Protein AF-A0A8J3RTS1-F1 (afdb_monomer)

Structure (mmCIF, N/CA/C/O backbone):
data_AF-A0A8J3RTS1-F1
#
_entry.id   AF-A0A8J3RTS1-F1
#
loop_
_atom_site.group_PDB
_atom_site.id
_atom_site.type_symbol
_atom_site.label_atom_id
_atom_site.label_alt_id
_atom_site.label_comp_id
_atom_site.label_asym_id
_atom_site.label_entity_id
_atom_site.label_seq_id
_atom_site.pdbx_PDB_ins_code
_atom_site.Cartn_x
_atom_site.Cartn_y
_atom_site.Cartn_z
_atom_site.occupancy
_atom_site.B_iso_or_equiv
_atom_site.auth_seq_id
_atom_site.auth_comp_id
_atom_site.auth_asym_id
_atom_site.auth_atom_id
_atom_site.pdbx_PDB_model_num
ATOM 1 N N . MET A 1 1 ? -6.092 27.401 19.564 1.00 33.25 1 MET A N 1
ATOM 2 C CA . MET A 1 1 ? -5.165 27.581 18.428 1.00 33.25 1 MET A CA 1
ATOM 3 C C . MET A 1 1 ? -5.858 27.002 17.216 1.00 33.25 1 MET A C 1
ATOM 5 O O . MET A 1 1 ? -5.943 25.790 17.083 1.00 33.25 1 MET A O 1
ATOM 9 N N . GLU A 1 2 ? -6.489 27.878 16.447 1.00 27.58 2 GLU A N 1
ATOM 10 C CA . GLU A 1 2 ? -7.369 27.547 15.330 1.00 27.58 2 GLU A CA 1
ATOM 11 C C . GLU A 1 2 ? -6.551 27.671 14.041 1.00 27.58 2 GLU A C 1
ATOM 13 O O . GLU A 1 2 ? -6.107 28.761 13.685 1.00 27.58 2 GLU A O 1
ATOM 18 N N . TRP A 1 3 ? -6.268 26.544 13.388 1.00 32.94 3 TRP A N 1
ATOM 19 C CA . TRP A 1 3 ? -5.575 26.524 12.102 1.00 32.94 3 TRP A CA 1
ATOM 20 C C . TRP A 1 3 ? -6.625 26.534 10.989 1.00 32.94 3 TRP A C 1
ATOM 22 O O . TRP A 1 3 ? -7.274 25.525 10.723 1.00 32.94 3 TRP A O 1
ATOM 32 N N . GLY A 1 4 ? -6.821 27.696 10.365 1.00 38.25 4 GLY A N 1
ATOM 33 C CA . GLY A 1 4 ? -7.716 27.861 9.223 1.00 38.25 4 GLY A CA 1
ATOM 34 C C . GLY A 1 4 ? -7.110 27.267 7.951 1.00 38.25 4 GLY A C 1
ATOM 35 O O . GLY A 1 4 ? -6.185 27.838 7.378 1.00 38.25 4 GLY A O 1
ATOM 36 N N . PHE A 1 5 ? -7.638 26.131 7.496 1.00 41.75 5 PHE A N 1
ATOM 37 C CA . PHE A 1 5 ? -7.307 25.561 6.189 1.00 41.75 5 PHE A CA 1
ATOM 38 C C . PHE A 1 5 ? -8.201 26.172 5.089 1.00 41.75 5 PHE A C 1
ATOM 40 O O . PHE A 1 5 ? -9.423 26.211 5.265 1.00 41.75 5 PHE A O 1
ATOM 47 N N . PRO A 1 6 ? -7.648 26.621 3.944 1.00 46.09 6 PRO A N 1
ATOM 48 C CA . PRO A 1 6 ? -8.452 27.093 2.815 1.00 46.09 6 PRO A CA 1
ATOM 49 C C . PRO A 1 6 ? -9.220 25.946 2.138 1.00 46.09 6 PRO A C 1
ATOM 51 O O . PRO A 1 6 ? -8.756 24.804 2.099 1.00 46.09 6 PRO A O 1
ATOM 54 N N . ARG A 1 7 ? -10.405 26.247 1.587 1.00 55.19 7 ARG A N 1
ATOM 55 C CA . ARG A 1 7 ? -11.270 25.273 0.895 1.00 55.19 7 ARG A CA 1
ATOM 56 C C . ARG A 1 7 ? -10.712 24.904 -0.488 1.00 55.19 7 ARG A C 1
ATOM 58 O O . ARG A 1 7 ? -10.002 25.678 -1.118 1.00 55.19 7 ARG A O 1
ATOM 65 N N . ARG A 1 8 ? -11.085 23.708 -0.967 1.00 51.12 8 ARG A N 1
ATOM 66 C CA . ARG A 1 8 ? -10.590 23.029 -2.188 1.00 51.12 8 ARG A CA 1
ATOM 67 C C . ARG A 1 8 ? -10.688 23.821 -3.506 1.00 51.12 8 ARG A C 1
ATOM 69 O O . ARG A 1 8 ? -10.071 23.406 -4.483 1.00 51.12 8 ARG A O 1
ATOM 76 N N . ASP A 1 9 ? -11.403 24.941 -3.550 1.00 44.66 9 ASP A N 1
ATOM 77 C CA . ASP A 1 9 ? -11.763 25.618 -4.803 1.00 44.66 9 ASP A CA 1
ATOM 78 C C . ASP A 1 9 ? -10.782 26.734 -5.211 1.00 44.66 9 ASP A C 1
ATOM 80 O O . ASP A 1 9 ? -10.784 27.181 -6.362 1.00 44.66 9 ASP A O 1
ATOM 84 N N . ASP A 1 10 ? -9.886 27.142 -4.307 1.00 49.25 10 ASP A N 1
ATOM 85 C CA . ASP A 1 10 ? -8.958 28.257 -4.546 1.00 49.25 10 ASP A CA 1
ATOM 86 C C . ASP A 1 10 ? -7.806 27.892 -5.496 1.00 49.25 10 ASP A C 1
ATOM 88 O O . ASP A 1 10 ? -7.238 28.755 -6.167 1.00 49.25 10 ASP A O 1
ATOM 92 N N . TRP A 1 11 ? -7.494 26.600 -5.646 1.00 47.56 11 TRP A N 1
ATOM 93 C CA . TRP A 1 11 ? -6.341 26.158 -6.438 1.00 47.56 11 TRP A CA 1
ATOM 94 C C . TRP A 1 11 ? -6.531 26.332 -7.957 1.00 47.56 11 TRP A C 1
ATOM 96 O O . TRP A 1 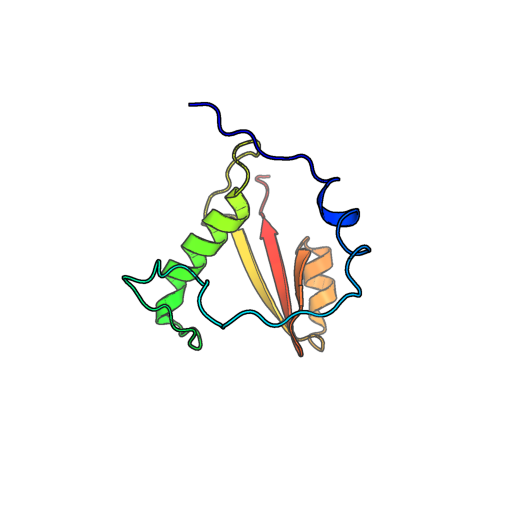11 ? -5.559 26.369 -8.712 1.00 47.56 11 TRP A O 1
ATOM 106 N N . CYS A 1 12 ? -7.777 26.458 -8.431 1.00 41.06 12 CYS A N 1
ATOM 107 C CA . CYS A 1 12 ? -8.085 26.440 -9.865 1.00 41.06 12 CYS A CA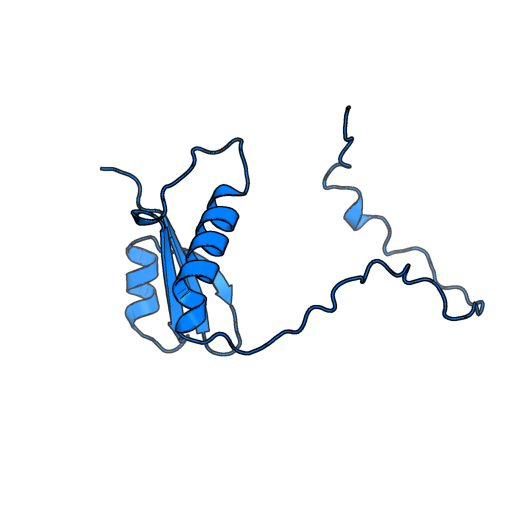 1
ATOM 108 C C . CYS A 1 12 ? -8.226 27.837 -10.505 1.00 41.06 12 CYS A C 1
ATOM 110 O O . CYS A 1 12 ? -8.250 27.944 -11.733 1.00 41.06 12 CYS A O 1
ATOM 112 N N . ARG A 1 13 ? -8.289 28.924 -9.718 1.00 41.78 13 ARG A N 1
ATOM 113 C CA . ARG A 1 13 ? -8.541 30.284 -10.245 1.00 41.78 13 ARG A CA 1
ATOM 114 C C . ARG A 1 13 ? -7.290 31.112 -10.540 1.00 41.78 13 ARG A C 1
ATOM 116 O O . ARG A 1 13 ? -7.377 32.052 -11.327 1.00 41.78 13 ARG A O 1
ATOM 123 N N . ASP A 1 14 ? -6.136 30.743 -9.992 1.00 43.19 14 ASP A N 1
ATOM 124 C CA . ASP A 1 14 ? -4.963 31.631 -9.973 1.00 43.19 14 ASP A CA 1
ATOM 125 C C . ASP A 1 14 ? -4.000 31.460 -11.169 1.00 43.19 14 ASP A C 1
ATOM 127 O O . ASP A 1 14 ? -3.093 32.255 -11.394 1.00 43.19 14 ASP A O 1
ATOM 131 N N . ARG A 1 15 ? -4.217 30.458 -12.035 1.00 42.53 15 ARG A N 1
ATOM 132 C CA . ARG A 1 15 ? -3.274 30.131 -13.129 1.00 42.53 15 ARG A CA 1
ATOM 133 C C . ARG A 1 15 ? -3.360 31.055 -14.360 1.00 42.53 15 ARG A C 1
ATOM 135 O O . ARG A 1 15 ? -2.566 30.904 -15.284 1.00 42.53 15 ARG A O 1
ATOM 142 N N . LYS A 1 16 ? -4.315 31.994 -14.438 1.00 38.94 16 LYS A N 1
ATOM 143 C CA . LYS A 1 16 ? -4.599 32.756 -15.681 1.00 38.94 16 LYS A CA 1
ATOM 144 C C . LYS A 1 16 ? -4.303 34.260 -15.669 1.00 38.94 16 LYS A C 1
ATOM 146 O O . LYS A 1 16 ? -4.702 34.953 -16.604 1.00 38.94 16 LYS A O 1
ATOM 151 N N . ARG A 1 17 ? -3.534 34.779 -14.712 1.00 42.31 17 ARG A N 1
ATOM 152 C CA . ARG A 1 17 ? -2.978 36.141 -14.801 1.00 42.31 17 ARG A CA 1
ATOM 153 C C . ARG A 1 17 ? -1.500 36.132 -14.456 1.00 42.31 17 ARG A C 1
ATOM 155 O O . ARG A 1 17 ? -1.168 36.199 -13.285 1.00 42.31 17 ARG A O 1
ATOM 162 N N . SER A 1 18 ? -0.642 36.068 -15.473 1.00 35.75 18 SER A N 1
ATOM 163 C CA . SER A 1 18 ? 0.643 36.790 -15.530 1.00 35.75 18 SER A CA 1
ATOM 164 C C . SER A 1 18 ? 1.384 36.429 -16.819 1.00 35.75 18 SER A C 1
ATOM 166 O O . SER A 1 18 ? 2.194 35.511 -16.866 1.00 35.75 18 SER A O 1
ATOM 168 N N . ARG A 1 19 ? 1.071 37.155 -17.897 1.00 39.59 19 ARG A N 1
ATOM 169 C CA . ARG A 1 19 ? 2.050 37.489 -18.936 1.00 39.59 19 ARG A CA 1
ATOM 170 C C . ARG A 1 19 ? 2.465 38.928 -18.646 1.00 39.59 19 ARG A C 1
ATOM 172 O O . ARG A 1 19 ? 1.596 39.797 -18.650 1.00 39.59 19 ARG A O 1
ATOM 179 N N . GLY A 1 20 ? 3.741 39.152 -18.359 1.00 34.88 20 GLY A N 1
ATOM 180 C CA . GLY A 1 20 ? 4.301 40.480 -18.121 1.00 34.88 20 GLY A CA 1
ATOM 181 C C . GLY A 1 20 ? 5.647 40.392 -17.412 1.00 34.88 20 GLY A C 1
ATOM 182 O O . GLY A 1 20 ? 5.703 39.972 -16.261 1.00 34.88 20 GLY A O 1
ATOM 183 N N . ASP A 1 21 ? 6.702 40.744 -18.137 1.00 45.66 21 ASP A N 1
ATOM 184 C CA . ASP A 1 21 ? 8.110 40.741 -17.741 1.00 45.66 21 ASP A CA 1
ATOM 185 C C . ASP A 1 21 ? 8.425 41.630 -16.528 1.00 45.66 21 ASP A C 1
ATOM 187 O O . ASP A 1 21 ? 7.899 42.736 -16.422 1.00 45.66 21 ASP A O 1
ATOM 191 N N . ALA A 1 22 ? 9.364 41.189 -15.684 1.00 38.72 22 ALA A N 1
ATOM 192 C CA . ALA A 1 22 ? 10.439 42.012 -15.107 1.00 38.72 22 ALA A CA 1
ATOM 193 C C . ALA A 1 22 ? 11.341 41.134 -14.224 1.00 38.72 22 ALA A C 1
ATOM 195 O O . ALA A 1 22 ? 10.864 40.375 -13.382 1.00 38.72 22 ALA A O 1
ATOM 196 N N . GLY A 1 23 ? 12.655 41.225 -14.429 1.00 44.06 23 GLY A N 1
ATOM 197 C CA . GLY A 1 23 ? 13.641 40.446 -13.691 1.00 44.06 23 GLY A CA 1
ATOM 198 C C . GLY A 1 23 ? 13.649 40.741 -12.190 1.00 44.06 23 GLY A C 1
ATOM 199 O O . GLY A 1 23 ? 13.695 41.893 -11.775 1.00 44.06 23 GLY A O 1
ATOM 200 N N . MET A 1 24 ? 13.700 39.680 -11.386 1.00 43.06 24 MET A N 1
ATOM 201 C CA . MET A 1 24 ? 14.199 39.728 -10.016 1.00 43.06 24 MET A CA 1
ATOM 202 C C . MET A 1 24 ? 14.881 38.398 -9.680 1.00 43.06 24 MET A C 1
ATOM 204 O O . MET A 1 24 ? 14.244 37.363 -9.513 1.00 43.06 24 MET A O 1
AT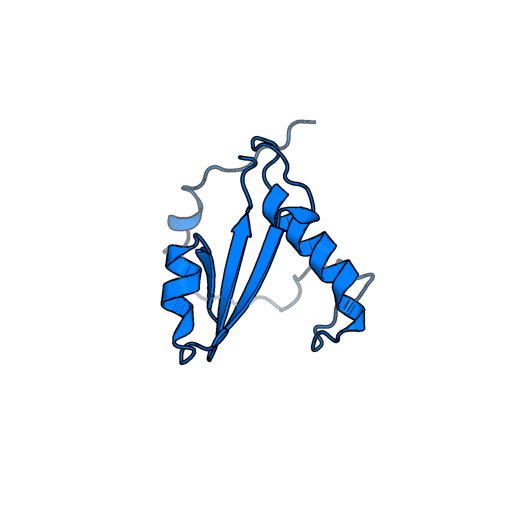OM 208 N N . THR A 1 25 ? 16.210 38.473 -9.676 1.00 42.75 25 THR A N 1
ATOM 209 C CA . THR A 1 25 ? 17.132 37.949 -8.661 1.00 42.75 25 THR A CA 1
ATOM 210 C C . THR A 1 25 ? 16.689 36.694 -7.908 1.00 42.75 25 THR A C 1
ATOM 212 O O . THR A 1 25 ? 15.816 36.726 -7.040 1.00 42.75 25 THR A O 1
ATOM 215 N N . GLY A 1 26 ? 17.370 35.588 -8.211 1.00 47.50 26 GLY A N 1
ATOM 216 C CA . GLY A 1 26 ? 17.255 34.340 -7.475 1.00 47.50 26 GLY A CA 1
ATOM 217 C C . GLY A 1 26 ? 17.758 34.497 -6.049 1.00 47.50 26 GLY A C 1
ATOM 218 O O . GLY A 1 26 ? 18.957 34.466 -5.830 1.00 47.50 26 GLY A O 1
ATOM 219 N N . ASP A 1 27 ? 16.837 34.658 -5.103 1.00 51.38 27 ASP A N 1
ATOM 220 C CA . ASP A 1 27 ? 17.052 34.316 -3.697 1.00 51.38 27 ASP A CA 1
ATOM 221 C C . ASP A 1 27 ? 15.713 34.324 -2.942 1.00 51.38 27 ASP A C 1
ATOM 223 O O . ASP A 1 27 ? 15.326 35.314 -2.313 1.00 51.38 27 ASP A O 1
ATOM 227 N N . ARG A 1 28 ? 14.918 33.250 -3.067 1.00 49.78 28 ARG A N 1
ATOM 228 C CA . ARG A 1 28 ? 13.767 33.044 -2.169 1.00 49.78 28 ARG A CA 1
ATOM 229 C C . ARG A 1 28 ? 13.246 31.605 -2.107 1.00 49.78 28 ARG A C 1
ATOM 231 O O . ARG A 1 28 ? 12.042 31.378 -2.140 1.00 49.78 28 ARG A O 1
ATOM 238 N N . ILE A 1 29 ? 14.129 30.623 -1.927 1.00 55.62 29 ILE A N 1
ATOM 239 C CA . ILE A 1 29 ? 13.726 29.407 -1.204 1.00 55.62 29 ILE A CA 1
ATOM 240 C C . ILE A 1 29 ? 14.348 29.511 0.179 1.00 55.62 29 ILE A C 1
ATOM 242 O O . ILE A 1 29 ? 15.542 29.302 0.375 1.00 55.62 29 ILE A O 1
ATOM 246 N N . ARG A 1 30 ? 13.515 29.928 1.136 1.00 53.84 30 ARG A N 1
ATOM 247 C CA . ARG A 1 30 ? 13.876 30.029 2.547 1.00 53.84 30 ARG A CA 1
ATOM 248 C C . ARG A 1 30 ? 14.388 28.667 3.014 1.00 53.84 30 ARG A C 1
ATOM 250 O O . ARG A 1 30 ? 13.657 27.683 3.039 1.00 53.84 30 ARG A O 1
ATOM 257 N N . ARG A 1 31 ? 15.666 28.665 3.374 1.00 52.47 31 ARG A N 1
ATOM 258 C CA . ARG A 1 31 ? 16.413 27.615 4.057 1.00 52.47 31 ARG A CA 1
ATOM 259 C C . ARG A 1 31 ? 15.656 27.167 5.316 1.00 52.47 31 ARG A C 1
ATOM 261 O O . ARG A 1 31 ? 15.693 27.848 6.333 1.00 52.47 31 ARG A O 1
ATOM 268 N N . MET A 1 32 ? 14.984 26.023 5.234 1.00 43.53 32 MET A N 1
ATOM 269 C CA . MET A 1 32 ? 14.655 25.153 6.369 1.00 43.53 32 MET A CA 1
ATOM 270 C C . MET A 1 32 ? 15.280 23.794 6.051 1.00 43.53 32 MET A C 1
ATOM 272 O O . MET A 1 32 ? 14.630 22.893 5.541 1.00 43.53 32 MET A O 1
ATOM 276 N N . SER A 1 33 ? 16.595 23.697 6.218 1.00 55.59 33 SER A N 1
ATOM 277 C CA . SER A 1 33 ? 17.352 22.466 5.989 1.00 55.59 33 SER A CA 1
ATOM 278 C C . SER A 1 33 ? 18.461 22.411 7.027 1.00 55.59 33 SER A C 1
ATOM 280 O O . SER A 1 33 ? 19.595 22.793 6.744 1.00 55.59 33 SER A O 1
ATOM 282 N N . GLU A 1 34 ? 18.129 21.946 8.227 1.00 60.66 34 GLU A N 1
ATOM 283 C CA . GLU A 1 34 ? 19.140 21.415 9.154 1.00 60.66 34 GLU A CA 1
ATOM 284 C C . GLU A 1 34 ? 19.298 19.890 9.026 1.00 60.66 34 GLU A C 1
ATOM 286 O O . GLU A 1 34 ? 20.137 19.292 9.685 1.00 60.66 34 GLU A O 1
ATOM 291 N N . GLY A 1 35 ? 18.587 19.259 8.087 1.00 58.19 35 GLY A N 1
ATOM 292 C CA . GLY A 1 35 ? 18.866 17.906 7.621 1.00 58.19 35 GLY A CA 1
ATOM 293 C C . GLY A 1 35 ? 18.585 17.825 6.128 1.00 58.19 35 GLY A C 1
ATOM 294 O O . GLY A 1 35 ? 17.451 18.030 5.700 1.00 58.19 35 GLY A O 1
ATOM 295 N N . GLY A 1 36 ? 19.615 17.576 5.322 1.00 78.69 36 GLY A N 1
ATOM 296 C CA . GLY A 1 36 ? 19.411 17.248 3.915 1.00 78.69 36 GLY A CA 1
ATOM 297 C C . GLY A 1 36 ? 18.726 15.886 3.814 1.00 78.69 36 GLY A C 1
ATOM 298 O O . GLY A 1 36 ? 19.173 14.929 4.441 1.00 78.69 36 GLY A O 1
ATOM 299 N N . TYR A 1 37 ? 17.647 15.790 3.043 1.00 83.75 37 TYR A N 1
ATOM 300 C CA . TYR A 1 37 ? 17.038 14.510 2.688 1.00 83.75 37 TYR A CA 1
ATOM 301 C C . TYR A 1 37 ? 17.656 14.010 1.379 1.00 83.75 37 TYR A C 1
ATOM 303 O O . TYR A 1 37 ? 17.856 14.784 0.441 1.00 83.75 37 TYR A O 1
ATOM 311 N N . SER A 1 38 ? 17.957 12.717 1.301 1.00 85.44 38 SER A N 1
ATOM 312 C CA . SER A 1 38 ? 18.368 12.060 0.061 1.00 85.44 38 SER A CA 1
ATOM 313 C C . SER A 1 38 ? 17.385 10.947 -0.279 1.00 85.44 38 SER A C 1
ATOM 315 O O . SER A 1 38 ? 16.895 10.232 0.594 1.00 85.44 38 SER A O 1
ATOM 317 N N . LEU A 1 39 ? 17.071 10.819 -1.568 1.00 87.31 39 LEU A N 1
ATOM 318 C CA . LEU A 1 39 ? 16.337 9.671 -2.081 1.00 87.31 39 LEU A CA 1
ATOM 319 C C . LEU A 1 39 ? 17.347 8.583 -2.437 1.00 87.31 39 LEU A C 1
ATOM 321 O O . LEU A 1 39 ? 18.346 8.846 -3.106 1.00 87.31 39 LEU A O 1
ATOM 325 N N . ARG A 1 40 ? 17.066 7.358 -2.005 1.00 92.69 40 ARG A N 1
ATOM 326 C CA . ARG A 1 40 ? 17.803 6.157 -2.393 1.00 92.69 40 ARG A CA 1
ATOM 327 C C . ARG A 1 40 ? 16.823 5.036 -2.695 1.00 92.69 40 ARG A C 1
ATOM 329 O O . ARG A 1 40 ? 15.656 5.106 -2.316 1.00 92.69 40 ARG A O 1
ATOM 336 N N . ILE A 1 41 ? 17.314 3.995 -3.354 1.00 91.94 41 ILE A N 1
ATOM 337 C CA . ILE A 1 41 ? 16.563 2.749 -3.488 1.00 91.94 41 ILE A CA 1
ATOM 338 C C . ILE A 1 41 ? 16.337 2.153 -2.092 1.00 91.94 41 ILE A C 1
ATOM 340 O O . ILE A 1 41 ? 17.245 2.155 -1.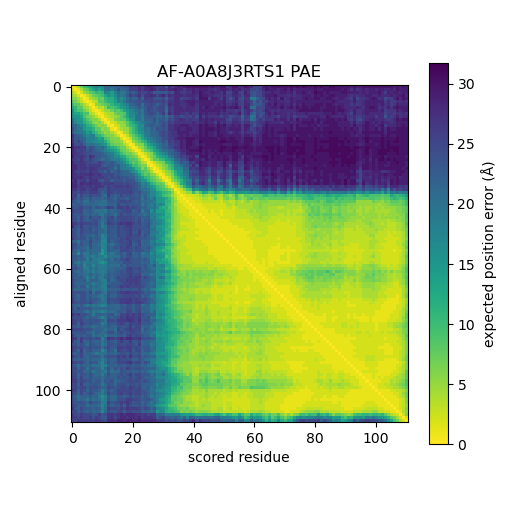252 1.00 91.94 41 ILE A O 1
ATOM 344 N N . ALA A 1 42 ? 15.113 1.685 -1.852 1.00 90.12 42 ALA A N 1
ATOM 345 C CA . ALA A 1 42 ? 14.764 0.958 -0.642 1.00 90.12 42 ALA A CA 1
ATOM 346 C C . ALA A 1 42 ? 15.400 -0.439 -0.662 1.00 90.12 42 ALA A C 1
ATOM 348 O O . ALA A 1 42 ? 15.409 -1.108 -1.698 1.00 90.12 42 ALA A O 1
ATOM 349 N N . THR A 1 43 ? 15.923 -0.878 0.475 1.00 94.06 43 THR A N 1
ATOM 350 C CA . THR A 1 43 ? 16.445 -2.232 0.684 1.00 94.06 43 THR A CA 1
ATOM 351 C C . THR A 1 43 ? 15.486 -3.024 1.573 1.00 94.06 43 THR A C 1
ATOM 353 O O . THR A 1 43 ? 14.510 -2.487 2.095 1.00 94.06 43 THR A O 1
ATOM 356 N N . ALA A 1 44 ? 15.753 -4.320 1.760 1.00 92.81 44 ALA A N 1
ATOM 357 C CA . ALA A 1 44 ? 14.973 -5.145 2.683 1.00 92.81 44 ALA A CA 1
ATOM 358 C C . ALA A 1 44 ? 15.032 -4.629 4.136 1.00 92.81 44 ALA A C 1
ATOM 360 O O . ALA A 1 44 ? 14.065 -4.793 4.873 1.00 92.81 44 ALA A O 1
ATOM 361 N N . ASP A 1 45 ? 16.118 -3.950 4.520 1.00 96.38 45 ASP A N 1
ATOM 362 C CA . ASP A 1 45 ? 16.286 -3.369 5.859 1.00 96.38 45 ASP A CA 1
ATOM 363 C C . ASP A 1 45 ? 15.282 -2.239 6.144 1.00 96.38 45 ASP A C 1
ATOM 365 O O . ASP A 1 45 ? 14.987 -1.942 7.299 1.00 96.38 45 ASP A O 1
ATOM 369 N N . ASP A 1 46 ? 14.712 -1.625 5.102 1.00 94.56 46 ASP A N 1
ATOM 370 C CA . ASP A 1 46 ? 13.705 -0.572 5.244 1.00 94.56 46 ASP A CA 1
ATOM 371 C C . ASP A 1 46 ? 12.300 -1.127 5.529 1.00 94.56 46 ASP A C 1
ATOM 373 O O . ASP A 1 46 ? 11.373 -0.346 5.741 1.00 94.56 46 ASP A O 1
ATOM 377 N N . ALA A 1 47 ? 12.105 -2.452 5.511 1.00 91.19 47 ALA A N 1
ATOM 378 C CA . ALA A 1 47 ? 10.779 -3.066 5.516 1.00 91.19 47 ALA A CA 1
ATOM 379 C C . ALA A 1 47 ? 9.922 -2.648 6.719 1.00 91.19 47 ALA A C 1
ATOM 381 O O . ALA A 1 47 ? 8.768 -2.261 6.532 1.00 91.19 47 ALA A O 1
ATOM 382 N N . ASP A 1 48 ? 10.468 -2.676 7.936 1.00 94.19 48 ASP A N 1
ATOM 383 C CA . ASP A 1 48 ? 9.713 -2.288 9.133 1.00 94.19 48 ASP A CA 1
ATOM 384 C C . ASP A 1 48 ? 9.335 -0.810 9.110 1.00 94.19 48 ASP A C 1
ATOM 386 O O . ASP A 1 48 ? 8.170 -0.466 9.312 1.00 94.19 48 ASP A O 1
ATOM 390 N N . PHE A 1 49 ? 10.294 0.049 8.762 1.00 93.88 49 PHE A N 1
ATOM 391 C CA . PHE A 1 49 ? 10.066 1.483 8.647 1.00 93.88 49 PHE A CA 1
ATOM 392 C C . PHE A 1 49 ? 9.008 1.808 7.585 1.00 93.88 49 PHE A C 1
ATOM 394 O O . PHE A 1 49 ? 8.056 2.536 7.859 1.00 93.88 49 PHE A O 1
ATOM 401 N N . LEU A 1 50 ? 9.129 1.251 6.377 1.00 93.38 50 LEU A N 1
ATOM 402 C CA . LEU A 1 50 ? 8.166 1.478 5.298 1.00 93.38 50 LEU A CA 1
ATOM 403 C C . LEU A 1 50 ? 6.787 0.914 5.634 1.00 93.38 50 LEU A C 1
ATOM 405 O O . LEU A 1 50 ? 5.782 1.498 5.230 1.00 93.38 50 LEU A O 1
ATOM 409 N N . THR A 1 51 ? 6.724 -0.184 6.387 1.00 93.81 51 THR A N 1
ATOM 410 C CA . THR A 1 51 ? 5.447 -0.731 6.847 1.00 93.81 51 THR A CA 1
ATOM 411 C C . THR A 1 51 ? 4.776 0.214 7.839 1.00 93.81 51 THR A C 1
ATOM 413 O O . THR A 1 51 ? 3.585 0.490 7.701 1.00 93.81 51 THR A O 1
ATOM 416 N N . ASP A 1 52 ? 5.523 0.783 8.784 1.00 95.50 52 ASP A N 1
ATOM 417 C CA . ASP A 1 52 ? 4.977 1.771 9.719 1.00 95.50 52 ASP A CA 1
ATOM 418 C C . ASP A 1 52 ? 4.531 3.047 8.990 1.00 95.50 52 ASP A C 1
ATOM 420 O O . ASP A 1 52 ? 3.451 3.578 9.263 1.00 95.50 52 ASP A O 1
ATOM 424 N N . MET A 1 53 ? 5.302 3.502 7.995 1.00 95.31 53 MET A N 1
ATOM 425 C CA . MET A 1 53 ? 4.913 4.633 7.144 1.00 95.31 53 MET A CA 1
ATOM 426 C C . MET A 1 53 ? 3.658 4.337 6.318 1.00 95.31 53 MET A C 1
ATOM 428 O O . MET A 1 53 ? 2.817 5.219 6.146 1.00 95.31 53 MET A O 1
ATOM 432 N N . LEU A 1 54 ? 3.489 3.106 5.832 1.00 93.94 54 LEU A N 1
ATOM 433 C CA . LEU A 1 54 ? 2.288 2.691 5.112 1.00 93.94 54 LEU A CA 1
ATOM 434 C C . LEU A 1 54 ? 1.053 2.714 6.020 1.00 93.94 54 LEU A C 1
ATOM 436 O O . LEU A 1 54 ? 0.017 3.240 5.619 1.00 93.94 54 LEU A O 1
ATOM 440 N N . VAL A 1 55 ? 1.158 2.189 7.244 1.00 95.81 55 VAL A N 1
ATOM 441 C CA . VAL A 1 55 ? 0.065 2.226 8.230 1.00 95.81 55 VAL A CA 1
ATOM 442 C C . VAL A 1 55 ? -0.297 3.670 8.577 1.00 95.81 55 VAL A C 1
ATOM 444 O O . VAL A 1 55 ? -1.478 4.019 8.598 1.00 95.81 55 VAL A O 1
ATOM 447 N N . ALA A 1 56 ? 0.705 4.531 8.773 1.00 96.19 56 ALA A N 1
ATOM 448 C CA . ALA A 1 56 ? 0.486 5.957 8.994 1.00 96.19 56 ALA A CA 1
ATOM 449 C C . ALA A 1 56 ? -0.228 6.622 7.803 1.00 96.19 56 ALA A C 1
ATOM 451 O O . ALA A 1 56 ? -1.153 7.407 8.001 1.00 96.19 56 ALA A O 1
ATOM 452 N N . ALA A 1 57 ? 0.151 6.281 6.568 1.00 94.12 57 ALA A N 1
ATOM 453 C CA . ALA A 1 57 ? -0.479 6.810 5.362 1.00 94.12 57 ALA A CA 1
ATOM 454 C C . ALA A 1 57 ? -1.923 6.314 5.174 1.00 94.12 57 ALA A C 1
ATOM 456 O O . ALA A 1 57 ? -2.783 7.088 4.761 1.00 94.12 57 ALA A O 1
ATOM 457 N N . VAL A 1 58 ? -2.218 5.048 5.489 1.00 94.12 58 VAL A N 1
ATOM 458 C CA . VAL A 1 58 ? -3.592 4.514 5.456 1.00 94.12 58 VAL A CA 1
ATOM 459 C C . VAL A 1 58 ? -4.475 5.233 6.480 1.00 94.12 58 VAL A C 1
ATOM 461 O O . VAL A 1 58 ? -5.594 5.629 6.153 1.00 94.12 58 VAL A O 1
ATOM 464 N N . ASN A 1 59 ? -3.942 5.476 7.678 1.00 95.06 59 ASN A N 1
ATOM 465 C CA . ASN A 1 59 ? -4.640 6.122 8.791 1.00 95.06 59 ASN A CA 1
ATOM 466 C C . ASN A 1 59 ? -4.490 7.660 8.809 1.00 95.06 59 ASN A C 1
ATOM 468 O O . ASN A 1 59 ? -4.636 8.278 9.861 1.00 95.06 59 ASN A O 1
ATOM 472 N N . TRP A 1 60 ? -4.193 8.299 7.670 1.00 94.44 60 TRP A N 1
ATOM 473 C CA . TRP A 1 60 ? -3.906 9.743 7.606 1.00 94.44 60 TRP A CA 1
ATOM 474 C C . TRP A 1 60 ? -5.067 10.645 8.064 1.00 94.44 60 TRP A C 1
ATOM 476 O O . TRP A 1 60 ? -4.837 11.782 8.479 1.00 94.44 60 TRP A O 1
ATOM 486 N N . ASP A 1 61 ? -6.308 10.162 7.938 1.00 94.81 61 ASP A N 1
ATOM 487 C CA . ASP A 1 61 ? -7.536 10.889 8.254 1.00 94.81 61 ASP A CA 1
ATOM 488 C C . ASP A 1 61 ? -8.095 10.413 9.605 1.00 94.81 61 ASP A C 1
ATOM 490 O O . ASP A 1 61 ? -8.660 9.317 9.674 1.00 94.81 61 ASP A O 1
ATOM 494 N N . PRO A 1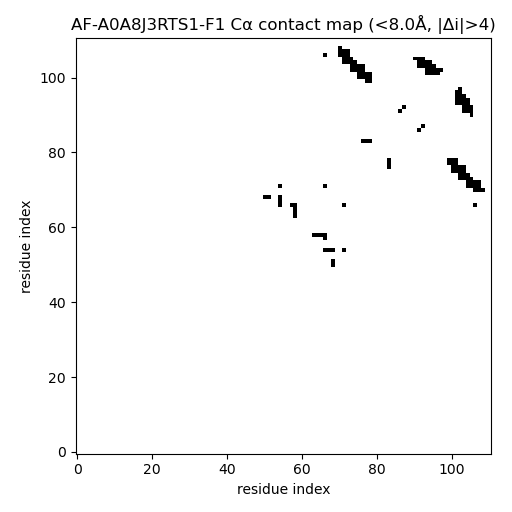 62 ? -7.987 11.223 10.674 1.00 90.88 62 PRO A N 1
ATOM 495 C CA . PRO A 1 62 ? -8.432 10.830 12.008 1.00 90.88 62 PRO A CA 1
ATOM 496 C C . PRO A 1 62 ? -9.959 10.726 12.131 1.00 90.88 62 PRO A C 1
ATOM 498 O O . PRO A 1 62 ? -10.448 10.238 13.146 1.00 90.88 62 PRO A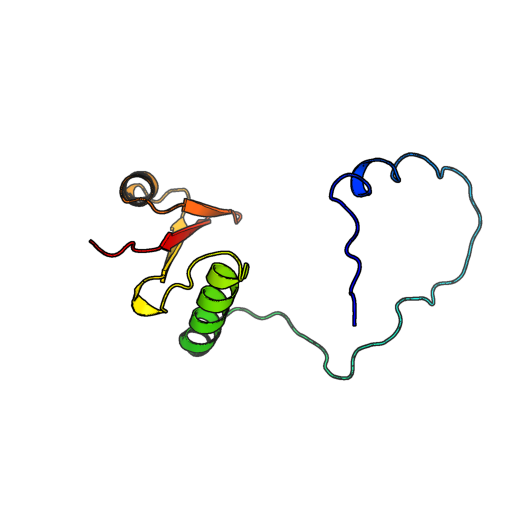 O 1
ATOM 501 N N . ALA A 1 63 ? -10.727 11.188 11.135 1.00 95.12 63 ALA A N 1
ATOM 502 C CA . ALA A 1 63 ? -12.174 10.990 11.106 1.00 95.12 63 ALA A CA 1
ATOM 503 C C . ALA A 1 63 ? -12.570 9.550 10.724 1.00 95.12 63 ALA A C 1
ATOM 505 O O . ALA A 1 63 ? -13.744 9.194 10.831 1.00 95.12 63 ALA A O 1
ATOM 506 N N . ARG A 1 64 ? -11.618 8.728 10.262 1.00 88.50 64 ARG A N 1
ATOM 507 C CA . ARG A 1 64 ? -11.827 7.321 9.898 1.00 88.50 64 ARG A CA 1
ATOM 508 C C . ARG A 1 64 ? -11.411 6.404 11.043 1.00 88.50 64 ARG A C 1
ATOM 510 O O . ARG A 1 64 ? -10.540 6.739 11.839 1.00 88.50 64 ARG A O 1
ATOM 517 N N . GLU A 1 65 ? -12.015 5.222 11.099 1.00 92.12 65 GLU A N 1
ATOM 518 C CA . GLU A 1 65 ? -11.575 4.170 12.014 1.00 92.12 65 GLU A CA 1
ATOM 519 C C . GLU A 1 65 ? -10.147 3.729 11.661 1.00 92.12 65 GLU A C 1
ATOM 521 O O . GLU A 1 65 ? -9.845 3.442 10.500 1.00 92.12 65 GLU A O 1
ATOM 526 N N . ALA A 1 66 ? -9.267 3.710 12.66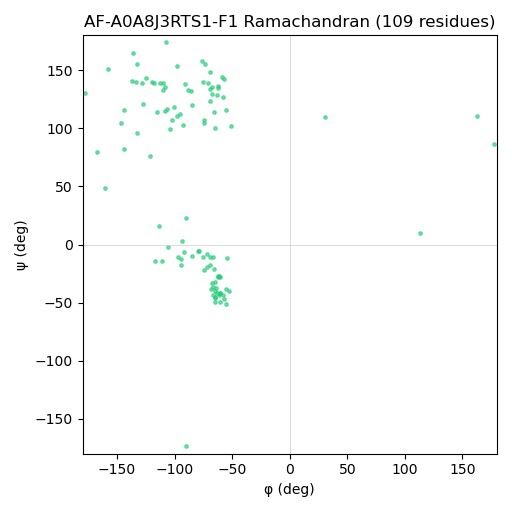4 1.00 92.50 66 ALA A N 1
ATOM 527 C CA . ALA A 1 66 ? -7.872 3.345 12.476 1.00 92.50 66 ALA A CA 1
ATOM 528 C C . ALA A 1 66 ? -7.720 1.833 12.302 1.00 92.50 66 ALA A C 1
ATOM 530 O O . ALA A 1 66 ? -8.334 1.042 13.018 1.00 92.50 66 ALA A O 1
ATOM 531 N N . VAL A 1 67 ? -6.839 1.439 11.387 1.00 94.31 67 VAL A N 1
ATOM 532 C CA . VAL A 1 67 ? -6.576 0.033 11.082 1.00 94.31 67 VAL A CA 1
ATOM 533 C C . VAL A 1 67 ? -5.187 -0.377 11.564 1.00 94.31 67 VAL A C 1
ATOM 535 O O . VAL A 1 67 ? -4.220 0.378 11.428 1.00 94.31 67 VAL A O 1
ATOM 538 N N . SER A 1 68 ? -5.086 -1.576 12.141 1.00 94.44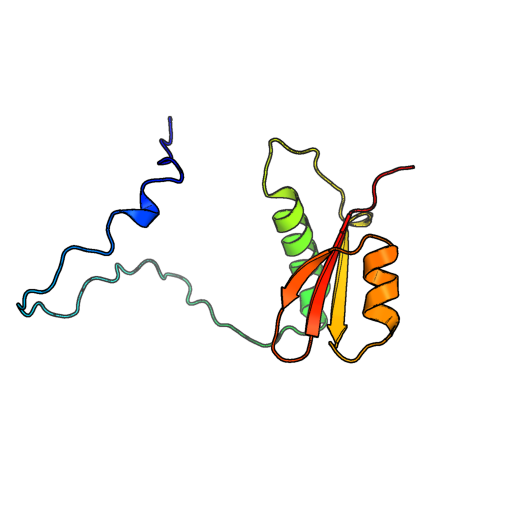 68 SER A N 1
ATOM 539 C CA . SER A 1 68 ? -3.835 -2.145 12.643 1.00 94.44 68 SER A CA 1
ATOM 540 C C . SER A 1 68 ? -2.929 -2.659 11.517 1.00 94.44 68 SER A C 1
ATOM 542 O O . SER A 1 68 ? -3.374 -2.982 10.415 1.00 94.44 68 SER A O 1
ATOM 544 N N . ARG A 1 69 ? -1.625 -2.758 11.803 1.00 93.38 69 ARG A N 1
ATOM 545 C CA . ARG A 1 69 ? -0.588 -3.163 10.837 1.00 93.38 69 ARG A CA 1
ATOM 546 C C . ARG A 1 69 ? -0.858 -4.519 10.177 1.00 93.38 69 ARG A C 1
ATOM 548 O O . ARG A 1 69 ? -0.637 -4.659 8.982 1.00 93.38 69 ARG A O 1
ATOM 555 N N . ASP A 1 70 ? -1.379 -5.492 10.921 1.00 94.44 70 ASP A N 1
ATOM 556 C CA . ASP A 1 70 ? -1.718 -6.840 10.431 1.00 94.44 70 ASP A CA 1
ATOM 557 C C . ASP A 1 70 ? -2.878 -6.865 9.421 1.00 94.44 70 ASP A C 1
ATOM 559 O O . ASP A 1 70 ? -3.123 -7.882 8.773 1.00 94.44 70 ASP A O 1
ATOM 563 N N . ARG A 1 71 ? -3.590 -5.746 9.266 1.00 94.81 71 ARG A N 1
ATOM 564 C CA . ARG A 1 71 ? -4.746 -5.611 8.375 1.00 94.81 71 ARG A CA 1
ATOM 565 C C . ARG A 1 71 ? -4.452 -4.809 7.116 1.00 94.81 71 ARG A C 1
ATOM 567 O O . ARG A 1 71 ? -5.336 -4.685 6.273 1.00 94.81 71 ARG A O 1
ATOM 574 N N . VAL A 1 72 ? -3.240 -4.286 6.963 1.00 95.19 72 VAL A N 1
ATOM 575 C CA . VAL A 1 72 ? -2.836 -3.517 5.785 1.00 95.19 72 VAL A CA 1
ATOM 576 C C . VAL A 1 72 ? -1.905 -4.364 4.928 1.00 95.19 72 VAL A C 1
ATOM 578 O O . VAL A 1 72 ? -0.806 -4.716 5.345 1.00 95.19 72 VAL A O 1
ATOM 581 N N . LEU A 1 73 ? -2.337 -4.669 3.705 1.00 94.69 73 LEU A N 1
ATOM 582 C CA . LEU A 1 73 ? -1.547 -5.402 2.721 1.00 94.69 73 LEU A CA 1
ATOM 583 C C . LEU A 1 73 ? -1.193 -4.495 1.546 1.00 94.69 73 LEU A C 1
ATOM 585 O O . LEU A 1 73 ? -2.026 -3.733 1.059 1.00 94.69 73 LEU A O 1
ATOM 589 N N . CYS A 1 74 ? 0.041 -4.610 1.064 1.00 94.62 74 CYS A N 1
ATOM 590 C CA . CYS A 1 74 ? 0.592 -3.830 -0.039 1.00 94.62 74 CYS A CA 1
ATOM 591 C C . CYS A 1 74 ? 1.314 -4.766 -1.010 1.00 94.62 74 CYS A C 1
ATOM 593 O O . CYS A 1 74 ? 1.999 -5.696 -0.586 1.00 94.62 74 CYS A O 1
ATOM 595 N N . LEU A 1 75 ? 1.156 -4.516 -2.310 1.00 94.06 75 LEU A N 1
ATOM 596 C CA . LEU A 1 75 ? 1.817 -5.258 -3.378 1.00 94.06 75 LEU A CA 1
ATOM 597 C C . LEU A 1 75 ? 2.335 -4.293 -4.448 1.00 94.06 75 LEU A C 1
ATOM 599 O O . LEU A 1 75 ? 1.639 -3.356 -4.839 1.00 94.06 75 LEU A O 1
ATOM 603 N N . SER A 1 76 ? 3.526 -4.578 -4.973 1.00 94.06 76 SER A N 1
ATOM 604 C CA . SER A 1 76 ? 4.002 -4.030 -6.247 1.00 94.06 76 SER A CA 1
ATOM 605 C C . SER A 1 76 ? 3.692 -5.052 -7.335 1.00 94.06 76 SER A C 1
ATOM 607 O O . SER A 1 76 ? 4.230 -6.159 -7.324 1.00 94.06 76 SER A O 1
ATOM 609 N N . VAL A 1 77 ? 2.771 -4.720 -8.236 1.00 96.94 77 VAL A N 1
ATOM 610 C CA . VAL A 1 77 ? 2.245 -5.657 -9.233 1.00 96.94 77 VAL A CA 1
ATOM 611 C C . VAL A 1 77 ? 2.645 -5.189 -10.620 1.00 96.94 77 VAL A C 1
ATOM 613 O O . VAL A 1 77 ? 2.179 -4.154 -11.087 1.00 96.94 77 VAL A O 1
ATOM 616 N N . GLU A 1 78 ? 3.486 -5.958 -11.310 1.00 97.12 78 GLU A N 1
ATOM 617 C CA . GLU A 1 78 ? 3.830 -5.677 -12.706 1.00 97.12 78 GLU A CA 1
ATOM 618 C C . GLU A 1 78 ? 2.583 -5.616 -13.597 1.00 97.12 78 GLU A C 1
ATOM 620 O O . GLU A 1 78 ? 1.655 -6.420 -13.466 1.00 97.12 78 GLU A O 1
ATOM 625 N N . ARG A 1 79 ? 2.579 -4.704 -14.572 1.00 93.81 79 ARG A N 1
ATOM 626 C CA . ARG A 1 79 ? 1.448 -4.496 -15.489 1.00 93.81 79 ARG A CA 1
ATOM 627 C C . ARG A 1 79 ? 1.150 -5.737 -16.339 1.00 93.81 79 ARG A C 1
ATOM 629 O O . ARG A 1 79 ? -0.001 -5.957 -16.716 1.00 93.81 79 ARG A O 1
ATOM 636 N N . ALA A 1 80 ? 2.170 -6.555 -16.602 1.00 95.19 80 ALA A N 1
ATOM 637 C CA . ALA A 1 80 ? 2.062 -7.825 -17.316 1.00 95.19 80 ALA A CA 1
ATOM 638 C C . ALA A 1 80 ? 1.677 -9.017 -16.414 1.00 95.19 80 ALA A C 1
ATOM 640 O O . ALA A 1 80 ? 1.346 -10.088 -16.933 1.00 95.19 80 ALA A O 1
ATOM 641 N N . ASN A 1 81 ? 1.675 -8.859 -15.082 1.00 96.12 81 ASN A N 1
ATOM 642 C CA . ASN A 1 81 ? 1.284 -9.929 -14.170 1.00 96.12 81 ASN A CA 1
ATOM 643 C C . ASN A 1 81 ? -0.209 -10.254 -14.349 1.00 96.12 81 ASN A C 1
ATOM 645 O O . ASN A 1 81 ? -1.097 -9.457 -14.034 1.00 96.12 81 ASN A O 1
ATOM 649 N N . ARG A 1 82 ? -0.502 -11.469 -14.830 1.00 96.19 82 ARG A N 1
ATOM 650 C CA . ARG A 1 82 ? -1.875 -11.933 -15.097 1.00 96.19 82 ARG A CA 1
ATOM 651 C C . ARG A 1 82 ? -2.746 -11.981 -13.840 1.00 96.19 82 ARG A C 1
ATOM 653 O O . ARG A 1 82 ? -3.960 -11.812 -13.948 1.00 96.19 82 ARG A O 1
ATOM 660 N N . ALA A 1 83 ? -2.144 -12.153 -12.663 1.00 96.94 83 ALA A N 1
ATOM 661 C CA . ALA A 1 83 ? -2.853 -12.162 -11.389 1.00 96.94 83 ALA A CA 1
ATOM 662 C C . ALA A 1 83 ? -3.353 -10.770 -10.964 1.00 96.94 83 ALA A C 1
ATOM 664 O O . ALA A 1 83 ? -4.166 -10.684 -10.051 1.00 96.94 83 ALA A O 1
ATOM 665 N N . ARG A 1 84 ? -2.978 -9.678 -11.653 1.00 95.38 84 ARG A N 1
ATOM 666 C CA . ARG A 1 84 ? -3.463 -8.320 -11.336 1.00 95.38 84 ARG A CA 1
ATOM 667 C C . ARG A 1 84 ? -4.990 -8.233 -11.266 1.00 95.38 84 ARG A C 1
ATOM 669 O O . ARG A 1 84 ? -5.532 -7.571 -10.388 1.00 95.38 84 ARG A O 1
ATOM 676 N N . ARG A 1 85 ? -5.695 -8.919 -12.178 1.00 95.31 85 ARG A N 1
ATOM 677 C CA . ARG A 1 85 ? -7.169 -8.984 -12.153 1.00 95.31 85 ARG A CA 1
ATOM 678 C C . ARG A 1 85 ? -7.704 -9.739 -10.940 1.00 95.31 85 ARG A C 1
ATOM 680 O O . ARG A 1 85 ? -8.730 -9.332 -10.412 1.00 95.31 85 ARG A O 1
ATOM 687 N N . LEU A 1 86 ? -7.020 -10.800 -10.517 1.00 97.06 86 LEU A N 1
ATOM 688 C CA . LEU A 1 86 ? -7.380 -11.541 -9.312 1.00 97.06 86 LEU A CA 1
ATOM 689 C C . LEU A 1 86 ? -7.210 -10.648 -8.084 1.00 97.06 86 LEU A C 1
ATOM 691 O O . LEU A 1 86 ? -8.153 -10.497 -7.329 1.00 97.06 86 LEU A O 1
ATOM 695 N N . TYR A 1 87 ? -6.068 -9.974 -7.934 1.00 95.94 87 TYR A N 1
ATOM 696 C CA . TYR A 1 87 ? -5.846 -9.070 -6.802 1.00 95.94 87 TYR A CA 1
ATOM 697 C C . TYR A 1 87 ? -6.909 -7.968 -6.733 1.00 95.94 87 TYR A C 1
ATOM 699 O O . TYR A 1 87 ? -7.464 -7.712 -5.669 1.00 95.94 87 TYR A O 1
ATOM 707 N N . ALA A 1 88 ? -7.261 -7.364 -7.871 1.00 94.94 88 ALA A N 1
ATOM 708 C CA . ALA A 1 88 ? -8.353 -6.396 -7.916 1.00 94.94 88 ALA A CA 1
ATOM 709 C C . ALA A 1 88 ? -9.702 -7.008 -7.489 1.00 94.94 88 ALA A C 1
ATOM 711 O O . ALA A 1 88 ? -10.446 -6.375 -6.747 1.00 94.94 88 ALA A O 1
ATOM 712 N N . ALA A 1 89 ? -10.004 -8.236 -7.926 1.00 96.31 89 ALA A N 1
ATOM 713 C CA . ALA A 1 89 ? -11.229 -8.945 -7.554 1.00 96.31 89 ALA A CA 1
ATOM 714 C C . ALA A 1 89 ? -11.275 -9.325 -6.065 1.00 96.31 89 ALA A C 1
ATOM 716 O O . ALA A 1 89 ? -12.347 -9.281 -5.471 1.00 96.31 89 ALA A O 1
ATOM 717 N N . GLU A 1 90 ? -10.126 -9.625 -5.455 1.00 95.19 90 GLU A N 1
ATOM 718 C CA . GLU A 1 90 ? -10.020 -9.851 -4.009 1.00 95.19 90 GLU A CA 1
ATOM 719 C C . GLU A 1 90 ? -10.242 -8.560 -3.204 1.00 95.19 90 GLU A C 1
ATOM 721 O O . GLU A 1 90 ? -10.529 -8.624 -2.013 1.00 95.19 90 GLU A O 1
ATOM 726 N N . GLY A 1 91 ? -10.141 -7.386 -3.842 1.00 95.19 91 GLY A N 1
ATOM 727 C CA . GLY A 1 91 ? -10.381 -6.076 -3.228 1.00 95.19 91 GLY A CA 1
ATOM 728 C C . GLY A 1 91 ? -9.139 -5.188 -3.105 1.00 95.19 91 GLY A C 1
ATOM 729 O O . GLY A 1 91 ? -9.189 -4.152 -2.442 1.00 95.19 91 GLY A O 1
ATOM 730 N N . PHE A 1 92 ? -8.014 -5.555 -3.730 1.00 96.88 92 PHE A N 1
ATOM 731 C CA . PHE A 1 92 ? -6.858 -4.663 -3.802 1.00 96.88 92 PHE A CA 1
ATOM 732 C C . PHE A 1 92 ? -7.170 -3.468 -4.709 1.00 96.88 92 PHE A C 1
ATOM 734 O O . PHE A 1 92 ? -7.640 -3.620 -5.836 1.00 96.88 92 PHE A O 1
ATOM 741 N N . THR A 1 93 ? -6.833 -2.269 -4.245 1.00 95.81 93 THR A N 1
ATOM 742 C CA . THR A 1 93 ? -7.013 -1.015 -4.982 1.00 95.81 93 THR A CA 1
ATOM 743 C C . THR A 1 93 ? -5.666 -0.446 -5.404 1.00 95.81 93 THR A C 1
ATOM 745 O O . THR A 1 93 ? -4.750 -0.343 -4.591 1.00 95.81 93 THR A O 1
ATOM 748 N N . THR A 1 94 ? -5.534 -0.041 -6.668 1.00 96.31 94 THR A N 1
ATOM 749 C CA . THR A 1 94 ? -4.350 0.680 -7.154 1.00 96.31 94 THR A CA 1
ATOM 750 C C . THR A 1 94 ? -4.301 2.085 -6.559 1.00 96.31 94 THR A C 1
ATOM 752 O O . THR A 1 94 ? -5.226 2.871 -6.748 1.00 96.31 94 THR A O 1
ATOM 755 N N . VAL A 1 95 ? -3.203 2.411 -5.878 1.00 95.19 95 VAL A N 1
ATOM 756 C CA . VAL A 1 95 ? -2.966 3.733 -5.268 1.00 95.19 95 VAL A CA 1
ATOM 757 C C . VAL A 1 95 ? -1.851 4.517 -5.955 1.00 95.19 95 VAL A C 1
ATOM 759 O O . VAL A 1 95 ? -1.727 5.723 -5.761 1.00 95.19 95 VAL A O 1
ATOM 762 N N . GLY A 1 96 ? -1.050 3.845 -6.779 1.00 94.44 96 GLY A N 1
ATOM 763 C CA . GLY A 1 96 ? -0.001 4.458 -7.576 1.00 94.44 96 GLY A CA 1
ATOM 764 C C . GLY A 1 96 ? 0.347 3.587 -8.773 1.00 94.44 96 GLY A C 1
ATOM 765 O O . GLY A 1 96 ? 0.230 2.365 -8.714 1.00 94.44 96 GLY A O 1
ATOM 766 N N . SER A 1 97 ? 0.790 4.222 -9.850 1.00 95.31 97 SER A N 1
ATOM 767 C CA . SER A 1 97 ? 1.270 3.544 -11.052 1.00 95.31 97 SER A CA 1
ATOM 768 C C . SER A 1 97 ? 2.649 4.080 -11.397 1.00 95.31 97 SER A C 1
ATOM 770 O O . SER A 1 97 ? 2.820 5.279 -11.611 1.00 95.31 97 SER A O 1
ATOM 772 N N . GLY A 1 98 ? 3.627 3.183 -11.427 1.00 91.38 98 GLY A N 1
ATOM 773 C CA . GLY A 1 98 ? 4.940 3.424 -11.999 1.00 91.38 98 GLY A CA 1
ATOM 774 C C . GLY A 1 98 ? 4.987 3.047 -13.486 1.00 91.38 98 GLY A C 1
ATOM 775 O O . GLY A 1 98 ? 3.957 2.694 -14.078 1.00 91.38 98 GLY A O 1
ATOM 776 N N . PRO A 1 99 ? 6.184 3.100 -14.097 1.00 92.25 99 PRO A N 1
ATOM 777 C CA . PRO A 1 99 ? 6.381 2.731 -15.499 1.00 92.25 99 PRO A CA 1
ATOM 778 C C . PRO A 1 99 ? 5.889 1.306 -15.800 1.00 92.25 99 PRO A C 1
ATOM 780 O O . PRO A 1 99 ? 5.034 1.119 -16.667 1.00 92.25 99 PRO A O 1
ATOM 783 N N . ASP A 1 100 ? 6.327 0.333 -14.994 1.00 94.62 100 ASP A N 1
ATOM 784 C CA . ASP A 1 100 ? 6.111 -1.095 -15.272 1.00 94.62 100 ASP A CA 1
ATOM 785 C C . ASP A 1 100 ? 5.248 -1.815 -14.230 1.00 94.62 100 ASP A C 1
ATOM 787 O O . ASP A 1 100 ? 4.745 -2.909 -14.494 1.00 94.62 100 ASP A O 1
ATOM 791 N N . SER A 1 101 ? 5.019 -1.205 -13.066 1.00 95.56 101 SER A N 1
ATOM 792 C CA . SER A 1 101 ? 4.220 -1.785 -11.985 1.00 95.56 101 SER A CA 1
ATOM 793 C C . SER A 1 101 ? 3.206 -0.804 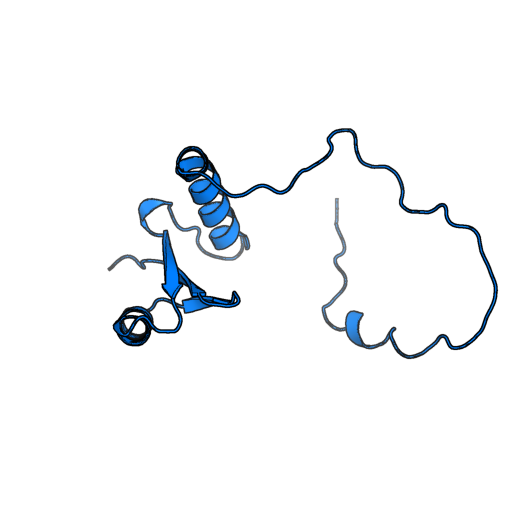-11.408 1.00 95.56 101 SER A C 1
ATOM 795 O O . SER A 1 101 ? 3.357 0.414 -11.486 1.00 95.56 101 SER A O 1
ATOM 797 N N . ASP A 1 102 ? 2.149 -1.356 -10.826 1.00 96.94 102 ASP A N 1
ATOM 798 C CA . ASP A 1 102 ? 1.156 -0.638 -10.045 1.00 96.94 102 ASP A CA 1
ATOM 799 C C . ASP A 1 102 ? 1.345 -1.001 -8.561 1.00 96.94 102 ASP A C 1
ATOM 801 O O . ASP A 1 102 ? 1.493 -2.175 -8.214 1.00 96.94 102 ASP A O 1
ATOM 805 N N . THR A 1 103 ? 1.310 -0.007 -7.675 1.00 94.94 103 THR A N 1
ATOM 806 C CA . THR A 1 103 ? 1.232 -0.228 -6.227 1.00 94.94 103 THR A CA 1
ATOM 807 C C . THR A 1 103 ? -0.230 -0.406 -5.855 1.00 94.94 103 THR A C 1
ATOM 809 O O . THR A 1 103 ? -1.051 0.492 -6.074 1.00 94.94 103 THR A O 1
ATOM 812 N N . MET A 1 104 ? -0.561 -1.563 -5.292 1.00 97.31 104 MET A N 1
ATOM 813 C CA . MET A 1 104 ? -1.916 -1.910 -4.879 1.00 97.31 104 MET A CA 1
ATOM 814 C C . MET A 1 104 ? -1.978 -2.147 -3.370 1.00 97.31 104 MET A C 1
ATOM 816 O O . MET A 1 104 ? -1.082 -2.770 -2.805 1.00 97.31 104 MET A O 1
ATOM 820 N N . ILE A 1 105 ? -3.039 -1.663 -2.725 1.00 96.69 105 ILE A N 1
ATOM 821 C CA . ILE A 1 105 ? -3.264 -1.789 -1.280 1.00 96.69 105 ILE A CA 1
ATOM 822 C C . ILE A 1 105 ? -4.619 -2.443 -1.024 1.00 96.69 105 ILE A C 1
ATOM 824 O O . ILE A 1 105 ? -5.591 -2.166 -1.725 1.00 96.69 105 ILE A O 1
ATOM 828 N N . MET A 1 106 ? -4.689 -3.283 0.002 1.00 95.38 106 MET A N 1
ATOM 829 C CA . MET A 1 106 ? -5.931 -3.792 0.570 1.00 95.38 106 MET A CA 1
ATOM 830 C C . MET A 1 106 ? -5.932 -3.574 2.078 1.00 95.38 106 MET A C 1
ATOM 832 O O . MET A 1 106 ? -4.930 -3.806 2.753 1.00 95.38 106 MET A O 1
ATOM 836 N N . VAL A 1 107 ? -7.085 -3.163 2.594 1.00 94.75 107 VAL A N 1
ATOM 837 C CA . VAL A 1 107 ? -7.355 -3.071 4.025 1.00 94.75 107 VAL A CA 1
ATOM 838 C C . VAL A 1 107 ? -8.334 -4.186 4.376 1.00 94.75 107 VAL A C 1
ATOM 840 O O . VAL A 1 107 ? -9.460 -4.202 3.884 1.00 94.75 107 VAL A O 1
ATOM 843 N N . LEU A 1 108 ? -7.895 -5.143 5.189 1.00 92.38 108 LEU A N 1
ATOM 844 C CA . LEU A 1 108 ? -8.701 -6.281 5.610 1.00 92.38 108 LEU A CA 1
ATOM 845 C C . LEU A 1 108 ? -9.735 -5.827 6.642 1.00 92.38 108 LEU A C 1
ATOM 847 O O . LEU A 1 108 ? -9.407 -5.627 7.811 1.00 92.38 108 LEU A O 1
ATOM 851 N N . SER A 1 109 ? -10.995 -5.707 6.237 1.00 81.56 109 SER A N 1
ATOM 852 C CA . SER A 1 109 ? -12.091 -5.540 7.192 1.00 81.56 109 SER A CA 1
ATOM 853 C C . SER A 1 109 ? -12.270 -6.827 8.007 1.00 81.56 109 SER A C 1
ATOM 855 O O . SER A 1 109 ? -12.216 -7.932 7.460 1.00 81.56 109 SER A O 1
ATOM 857 N N . GLY A 1 110 ? -12.450 -6.700 9.325 1.00 66.25 110 GLY A N 1
ATOM 858 C CA . GLY A 1 110 ? -12.809 -7.834 10.177 1.00 66.25 110 GLY A CA 1
ATOM 859 C C . GLY A 1 110 ? -14.113 -8.464 9.683 1.00 66.25 110 GLY A C 1
ATOM 860 O O . GLY A 1 110 ? -15.092 -7.752 9.473 1.00 66.25 110 GLY A O 1
ATOM 861 N N . ARG A 1 111 ? -14.104 -9.778 9.449 1.00 46.78 111 ARG A N 1
ATOM 862 C CA . ARG A 1 111 ? -15.335 -10.572 9.361 1.00 46.78 111 ARG A CA 1
ATOM 863 C C . ARG A 1 111 ? -15.799 -10.941 10.758 1.00 46.78 111 ARG A C 1
ATOM 865 O O . ARG A 1 111 ? -14.905 -11.169 11.605 1.00 46.78 111 ARG A O 1
#

Secondary structure (DSSP, 8-state):
----PPPTTGGGTGGG---------S--S----SS--------GGGHHHHHHHHHHHHT--TTSPP--GGGEEEEEEETT-TTHHHHHHHT-EEEEE-SSEEEEEEE----

Sequence (111 aa):
MEWGFPRRDDWCRDRKRSRGDAGMTGDRIRRMSEGGYSLRIATADDADFLTDMLVAAVNWDPAREAVSRDRVLCLSVERANRARRLYAAEGFTTVGSGPDSDTMIMVLSGR

Mean predicted aligned error: 14.02 Å

Organism: NCBI:txid28887

Foldseek 3Di:
DDDDDDDPPVVPPPPPDDDDDDDDDPDDPPDPPPDDDDDDDDDPVCVVVVLVVVQCVVCVDVVDDRADSVQKDKDWAFPPRPCPVVCVVVPWDFPADDPGTTITMGGHDDD

Solvent-accessible surface area (backbone atoms only — not comparable to full-atom values): 7646 Å² total; per-residue (Å²): 138,84,83,84,75,85,68,91,71,66,81,77,72,68,84,81,75,83,89,79,92,78,93,76,82,96,80,82,79,82,86,83,66,96,64,87,85,82,91,74,85,84,55,80,86,43,48,67,61,53,50,53,52,47,42,49,61,74,46,66,53,83,92,50,87,77,70,58,70,96,34,58,47,77,44,82,42,46,74,83,46,78,59,53,62,53,46,42,71,78,56,35,42,78,80,47,73,59,98,61,31,32,37,28,39,31,72,62,72,86,130

Radius of gyration: 20.76 Å; Cα contacts (8 Å, |Δi|>4): 71; chains: 1; bounding box: 35×54×37 Å

pLDDT: mean 77.71, std 23.42, range [27.58, 97.31]

Nearest PDB structures (foldseek):
  8a0y-assembly1_A  TM=3.303E-01  e=7.005E+00  Mus musculus